Protein AF-A0A537D0P4-F1 (afdb_monomer)

Sequence (74 aa):
MTGEATMNEVLLAERALYRAMIAKDFAALQRILAPDLVYAHSTAVAETKQEYLAGVAAGLYDYESIVSHDVRVR

Nearest PDB structures (foldseek):
  2r4i-assembly1_B  TM=9.105E-01  e=9.691E-03  Cytophaga hutchinsonii ATCC 33406
  3fsd-assembly1_A-2  TM=8.947E-01  e=1.547E-02  Rhodospirillum rubrum ATCC 11170
  3rob-assembly2_D  TM=8.928E-01  e=3.344E-01  Planctopirus limnophila DSM 3776
  7kd9-assembly3_H  TM=7.401E-01  e=6.100E-01  Blastobotrys adeninivorans
  7jmr-assembly1_A  TM=7.962E-01  e=2.171E+00  Madurella mycetomatis

Secondary structure (DSSP, 8-state):
--HHHHHHHHHHHHHHHHHHHHTT-HHHHHHHS-TT-EEE-TTS-EEEHHHHHHHHHTT----S-----S----

pLDDT: mean 93.91, std 7.21, range [54.44, 98.69]

Mean predicted aligned error: 3.52 Å

Radius of gyration: 13.69 Å; Cα contacts (8 Å, |Δi|>4): 49; chains: 1; bounding box: 26×27×41 Å

Structure (mmCIF, N/CA/C/O backbone):
data_AF-A0A537D0P4-F1
#
_entry.id   AF-A0A537D0P4-F1
#
loop_
_atom_site.group_PDB
_atom_site.id
_atom_site.type_symbol
_atom_site.label_atom_id
_atom_site.label_alt_id
_atom_site.label_comp_id
_atom_site.label_asym_id
_atom_site.label_entity_id
_atom_site.label_seq_id
_atom_site.pdbx_PDB_ins_code
_atom_site.Cartn_x
_atom_site.Cartn_y
_atom_site.Cartn_z
_atom_site.occupancy
_atom_site.B_iso_or_equiv
_atom_site.auth_seq_id
_atom_site.auth_comp_id
_atom_site.auth_asym_id
_atom_site.auth_atom_id
_atom_site.pdbx_PDB_model_num
ATOM 1 N N . MET A 1 1 ? -6.983 -10.843 27.409 1.00 54.44 1 MET A N 1
ATOM 2 C CA . MET A 1 1 ? -6.391 -11.663 26.326 1.00 54.44 1 MET A CA 1
ATOM 3 C C . MET A 1 1 ? -6.740 -11.163 24.915 1.00 54.44 1 MET A C 1
ATOM 5 O O . MET A 1 1 ? -6.464 -11.877 23.969 1.00 54.44 1 MET A O 1
ATOM 9 N N . THR A 1 2 ? -7.313 -9.965 24.728 1.00 64.00 2 THR A N 1
ATOM 10 C CA . THR A 1 2 ? -7.773 -9.494 23.401 1.00 64.00 2 THR A CA 1
ATOM 11 C C . THR A 1 2 ? -6.861 -8.440 22.760 1.00 64.00 2 THR A C 1
ATOM 13 O O . THR A 1 2 ? -6.631 -8.510 21.563 1.00 64.00 2 THR A O 1
ATOM 16 N N . GLY A 1 3 ? -6.275 -7.518 23.537 1.00 75.06 3 GLY A N 1
ATOM 17 C CA . GLY A 1 3 ? -5.446 -6.429 22.988 1.00 75.06 3 GLY A CA 1
ATOM 18 C C . GLY A 1 3 ? -4.155 -6.892 22.302 1.00 75.06 3 GLY A C 1
ATOM 19 O O . GLY A 1 3 ? -3.883 -6.497 21.177 1.00 75.06 3 GLY A O 1
ATOM 20 N N . GLU A 1 4 ? -3.395 -7.787 22.936 1.00 77.69 4 GLU A N 1
ATOM 21 C CA . GLU A 1 4 ? -2.117 -8.281 22.394 1.00 77.69 4 GLU A CA 1
ATOM 22 C C . GLU A 1 4 ? -2.291 -9.060 21.078 1.00 77.69 4 GLU A C 1
ATOM 24 O O . GLU A 1 4 ? -1.489 -8.919 20.155 1.00 77.69 4 GLU A O 1
ATOM 29 N N . ALA A 1 5 ? -3.384 -9.822 20.954 1.00 81.31 5 ALA A N 1
ATOM 30 C CA . ALA A 1 5 ? -3.726 -10.532 19.724 1.00 81.31 5 ALA A CA 1
ATOM 31 C C . ALA A 1 5 ? -4.035 -9.554 18.578 1.00 81.31 5 ALA A C 1
ATOM 33 O O . ALA A 1 5 ? -3.466 -9.689 17.497 1.00 81.31 5 ALA A O 1
ATOM 34 N N . THR A 1 6 ? -4.840 -8.517 18.834 1.00 89.88 6 THR A N 1
ATOM 35 C CA . THR A 1 6 ? -5.144 -7.475 17.840 1.00 89.88 6 THR A CA 1
ATOM 36 C C . THR A 1 6 ? -3.894 -6.699 17.419 1.00 89.88 6 THR A C 1
ATOM 38 O O . THR A 1 6 ? -3.698 -6.436 16.236 1.00 89.88 6 THR A O 1
ATOM 41 N N . MET A 1 7 ? -2.996 -6.376 18.354 1.00 92.75 7 MET A N 1
ATOM 42 C CA . MET A 1 7 ? -1.730 -5.708 18.025 1.00 92.75 7 MET A CA 1
ATOM 43 C C . MET A 1 7 ? -0.876 -6.559 17.077 1.00 92.75 7 MET A C 1
ATOM 45 O O . MET A 1 7 ? -0.285 -6.041 16.130 1.00 92.75 7 MET A O 1
ATOM 49 N N . ASN A 1 8 ? -0.837 -7.874 17.304 1.00 93.00 8 ASN A N 1
ATOM 50 C CA . ASN A 1 8 ? -0.118 -8.799 16.438 1.00 93.00 8 ASN A CA 1
ATOM 51 C C . ASN A 1 8 ? -0.765 -8.919 15.045 1.00 93.00 8 ASN A C 1
ATOM 53 O O . ASN A 1 8 ? -0.055 -8.954 14.043 1.00 93.00 8 ASN A O 1
ATOM 57 N N . GLU A 1 9 ? -2.097 -8.925 14.956 1.00 94.19 9 GLU A N 1
ATOM 58 C CA . GLU A 1 9 ? -2.822 -8.928 13.676 1.00 94.19 9 GLU A CA 1
ATOM 59 C C . GLU A 1 9 ? -2.477 -7.705 12.817 1.00 94.19 9 GLU A C 1
ATOM 61 O O . GLU A 1 9 ? -2.213 -7.853 11.623 1.00 94.19 9 GLU A O 1
ATOM 66 N N . VAL A 1 10 ? -2.385 -6.518 13.426 1.00 93.94 10 VAL A N 1
ATOM 67 C CA . VAL A 1 10 ? -1.974 -5.282 12.736 1.00 93.94 10 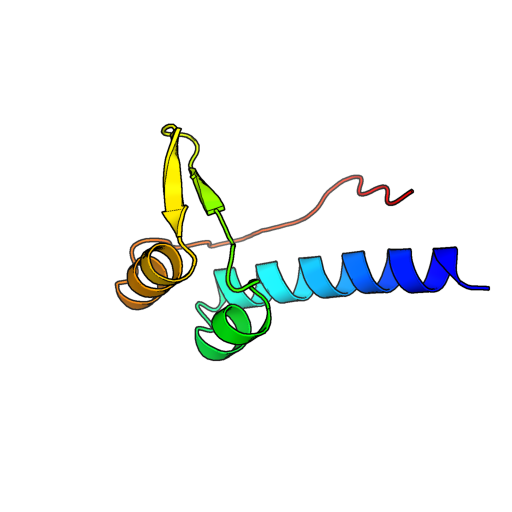VAL A CA 1
ATOM 68 C C . VAL A 1 10 ? -0.559 -5.414 12.166 1.00 93.94 10 VAL A C 1
ATOM 70 O O . VAL A 1 10 ? -0.331 -5.106 10.997 1.00 93.94 10 VAL A O 1
ATOM 73 N N . LEU A 1 11 ? 0.388 -5.935 12.954 1.00 95.06 11 LEU A N 1
ATOM 74 C CA . LEU A 1 11 ? 1.769 -6.152 12.501 1.00 95.06 11 LEU A CA 1
ATOM 75 C C . LEU A 1 11 ? 1.855 -7.166 11.355 1.00 95.06 11 LEU A C 1
ATOM 77 O O . LEU A 1 11 ? 2.657 -7.013 10.431 1.00 95.06 11 LEU A O 1
ATOM 81 N N . LEU A 1 12 ? 1.043 -8.222 11.401 1.00 95.00 12 LEU A N 1
ATOM 82 C CA . LEU A 1 12 ? 0.989 -9.222 10.338 1.00 95.00 12 LEU A CA 1
ATOM 83 C C . LEU A 1 12 ? 0.376 -8.649 9.056 1.00 95.00 12 LEU A C 1
ATOM 85 O O . LEU A 1 12 ? 0.898 -8.923 7.970 1.00 95.00 12 LEU A O 1
ATOM 89 N N . ALA A 1 13 ? -0.676 -7.836 9.178 1.00 95.88 13 ALA A N 1
ATOM 90 C CA . ALA A 1 13 ? -1.312 -7.152 8.057 1.00 95.88 13 ALA A CA 1
ATOM 91 C C . ALA A 1 13 ? -0.357 -6.157 7.379 1.00 95.88 13 ALA A C 1
ATOM 93 O O . ALA A 1 13 ? -0.225 -6.190 6.156 1.00 95.88 13 ALA A O 1
ATOM 94 N N . GLU A 1 14 ? 0.379 -5.352 8.152 1.00 96.88 14 GLU A N 1
ATOM 95 C CA . GLU A 1 14 ? 1.408 -4.441 7.628 1.00 96.88 14 GLU A CA 1
ATOM 96 C C . GLU A 1 14 ? 2.459 -5.208 6.811 1.00 96.88 14 GLU A C 1
ATOM 98 O O . GLU A 1 14 ? 2.722 -4.906 5.646 1.00 96.88 14 GLU A O 1
ATOM 103 N N . ARG A 1 15 ? 3.031 -6.268 7.393 1.00 97.06 15 ARG A N 1
ATOM 104 C CA . ARG A 1 15 ? 4.054 -7.073 6.711 1.00 97.06 15 ARG A CA 1
ATOM 105 C C . ARG A 1 15 ? 3.514 -7.732 5.442 1.00 97.06 15 ARG A C 1
ATOM 107 O O . ARG A 1 15 ? 4.264 -7.920 4.486 1.00 97.06 15 ARG A O 1
ATOM 114 N N . ALA A 1 16 ? 2.241 -8.130 5.433 1.00 97.94 16 ALA A N 1
ATOM 115 C CA . ALA A 1 16 ? 1.591 -8.671 4.243 1.00 97.94 16 ALA A CA 1
ATOM 116 C C . ALA A 1 16 ? 1.420 -7.604 3.155 1.00 97.94 16 ALA A C 1
ATOM 118 O O . ALA A 1 16 ? 1.715 -7.890 1.994 1.00 97.94 16 ALA A O 1
ATOM 119 N N . LEU A 1 17 ? 1.020 -6.385 3.530 1.00 98.06 17 LEU A N 1
ATOM 120 C CA . LEU A 1 17 ? 0.917 -5.248 2.618 1.00 98.06 17 LEU A CA 1
ATOM 121 C C . LEU A 1 17 ? 2.266 -4.954 1.951 1.00 98.06 17 LEU A C 1
ATOM 123 O O . LEU A 1 17 ? 2.339 -4.924 0.726 1.00 98.06 17 LEU A O 1
ATOM 127 N N . TYR A 1 18 ? 3.344 -4.821 2.727 1.00 97.94 18 TYR A N 1
ATOM 128 C CA . TYR A 1 18 ? 4.667 -4.499 2.178 1.00 97.94 18 TYR A CA 1
ATOM 129 C C . TYR A 1 18 ? 5.201 -5.579 1.242 1.00 97.94 18 TYR A C 1
ATOM 131 O O . TYR A 1 18 ? 5.685 -5.262 0.156 1.00 97.94 18 TYR A O 1
ATOM 139 N N . ARG A 1 19 ? 5.050 -6.862 1.602 1.00 97.94 19 ARG A N 1
ATOM 140 C CA . ARG A 1 19 ? 5.413 -7.962 0.695 1.00 97.94 19 ARG A CA 1
ATOM 141 C C . ARG A 1 19 ? 4.635 -7.894 -0.616 1.00 97.94 19 ARG A C 1
ATOM 143 O O . ARG A 1 19 ? 5.225 -8.100 -1.670 1.00 97.94 19 ARG A O 1
ATOM 150 N N . ALA A 1 20 ? 3.338 -7.595 -0.555 1.00 98.00 20 ALA A N 1
ATOM 151 C CA . ALA A 1 20 ? 2.503 -7.494 -1.745 1.00 98.00 20 ALA A CA 1
ATOM 152 C C . ALA A 1 20 ? 2.875 -6.283 -2.620 1.00 98.00 20 ALA A C 1
ATOM 154 O O . ALA A 1 20 ? 2.881 -6.406 -3.841 1.00 98.00 20 ALA A O 1
ATOM 155 N N . MET A 1 21 ? 3.239 -5.145 -2.017 1.00 97.38 21 MET A N 1
ATOM 156 C CA . MET A 1 21 ? 3.706 -3.954 -2.741 1.00 97.38 21 MET A CA 1
ATOM 157 C C . MET A 1 21 ? 5.025 -4.210 -3.479 1.00 97.38 21 MET A C 1
ATOM 159 O O . MET A 1 21 ? 5.112 -3.925 -4.670 1.00 97.38 21 MET A O 1
ATOM 163 N N . ILE A 1 22 ? 6.018 -4.796 -2.802 1.00 97.38 22 ILE A N 1
ATOM 164 C CA . ILE A 1 22 ? 7.330 -5.121 -3.393 1.00 97.38 22 ILE A CA 1
ATOM 165 C C . ILE A 1 22 ? 7.177 -6.158 -4.514 1.00 97.38 22 ILE A C 1
ATOM 167 O O . ILE A 1 22 ? 7.726 -6.003 -5.600 1.00 97.38 22 ILE A O 1
ATOM 171 N N . ALA A 1 23 ? 6.382 -7.206 -4.280 1.00 96.25 23 ALA A N 1
ATOM 172 C CA . ALA A 1 23 ? 6.151 -8.266 -5.261 1.00 96.25 23 ALA A CA 1
ATOM 173 C C . ALA A 1 23 ? 5.181 -7.873 -6.391 1.00 96.25 23 ALA A C 1
ATOM 175 O O . ALA A 1 23 ? 4.961 -8.675 -7.298 1.00 96.25 23 ALA A O 1
ATOM 176 N N . LYS A 1 24 ? 4.560 -6.685 -6.321 1.00 95.12 24 LYS A N 1
ATOM 177 C CA . LYS A 1 24 ? 3.452 -6.261 -7.196 1.00 95.12 24 LYS A CA 1
ATOM 178 C C . LYS A 1 24 ? 2.322 -7.309 -7.247 1.00 95.12 24 LYS A C 1
ATOM 180 O O . LYS A 1 24 ? 1.700 -7.527 -8.287 1.00 95.12 24 LYS A O 1
ATOM 185 N N . ASP A 1 25 ? 2.042 -7.964 -6.114 1.00 96.00 25 ASP A N 1
ATOM 186 C CA . ASP A 1 25 ? 0.998 -8.990 -5.983 1.00 96.00 25 ASP A CA 1
ATOM 187 C C . ASP A 1 25 ? -0.387 -8.334 -5.952 1.00 96.00 25 ASP A C 1
ATOM 189 O O . ASP A 1 25 ? -0.966 -8.045 -4.899 1.00 96.00 25 ASP A O 1
ATOM 193 N N . PHE A 1 26 ? -0.923 -8.094 -7.146 1.00 92.75 26 PHE A N 1
ATOM 194 C CA . PHE A 1 26 ? -2.215 -7.450 -7.351 1.00 92.75 26 PHE A CA 1
ATOM 195 C C . PHE A 1 26 ? -3.358 -8.159 -6.615 1.00 92.75 26 PHE A C 1
ATOM 197 O O . PHE A 1 26 ? -4.209 -7.509 -6.006 1.00 92.75 26 PHE A O 1
ATOM 204 N N . ALA A 1 27 ? -3.377 -9.493 -6.629 1.00 94.56 27 ALA A N 1
ATOM 205 C CA . ALA A 1 27 ? -4.446 -10.264 -6.005 1.00 94.56 27 ALA A CA 1
ATOM 206 C C . ALA A 1 27 ? -4.408 -10.137 -4.475 1.00 94.56 27 ALA A C 1
ATOM 208 O O . ALA A 1 27 ? -5.460 -10.042 -3.835 1.00 94.56 27 ALA A O 1
ATOM 209 N N . ALA A 1 28 ? -3.214 -10.120 -3.876 1.00 97.19 28 ALA A N 1
ATOM 210 C CA . ALA A 1 28 ? -3.061 -9.845 -2.453 1.00 97.19 28 ALA A CA 1
ATOM 211 C C . ALA A 1 28 ? -3.459 -8.405 -2.109 1.00 97.19 28 ALA A C 1
ATOM 213 O O . ALA A 1 28 ? -4.263 -8.214 -1.197 1.00 97.19 28 ALA A O 1
ATOM 214 N N . LEU A 1 29 ? -2.984 -7.409 -2.864 1.00 97.81 29 LEU A N 1
ATOM 215 C CA . LEU A 1 29 ? -3.344 -6.003 -2.650 1.00 97.81 29 LEU A CA 1
ATOM 216 C C . LEU A 1 29 ? -4.861 -5.787 -2.747 1.00 97.81 29 LEU A C 1
ATOM 218 O O . LEU A 1 29 ? -5.453 -5.123 -1.899 1.00 97.81 29 LEU A O 1
ATOM 222 N N . GLN A 1 30 ? -5.531 -6.420 -3.712 1.00 96.44 30 GLN A N 1
ATOM 223 C CA . GLN A 1 30 ? -6.982 -6.328 -3.847 1.00 96.44 30 GLN A CA 1
ATOM 224 C C . GLN A 1 30 ? -7.734 -6.884 -2.625 1.00 96.44 30 GLN A C 1
ATOM 226 O O . GLN A 1 30 ? -8.802 -6.363 -2.297 1.00 96.44 30 GLN A O 1
ATOM 231 N N . ARG A 1 31 ? -7.199 -7.903 -1.939 1.00 97.19 31 ARG A N 1
ATOM 232 C CA . ARG A 1 31 ? -7.792 -8.457 -0.708 1.00 97.19 31 ARG A CA 1
ATOM 233 C C . ARG A 1 31 ? -7.468 -7.635 0.538 1.00 97.19 31 ARG A C 1
ATOM 235 O O . ARG A 1 31 ? -8.329 -7.502 1.397 1.00 97.19 31 ARG A O 1
ATOM 242 N N . ILE A 1 32 ? -6.241 -7.125 0.642 1.00 97.50 32 ILE A N 1
ATOM 243 C CA . ILE A 1 32 ? -5.745 -6.421 1.834 1.00 97.50 32 ILE A CA 1
ATOM 244 C C . ILE A 1 32 ? -6.351 -5.017 1.939 1.00 97.50 32 ILE A C 1
ATOM 246 O O . ILE A 1 32 ? -6.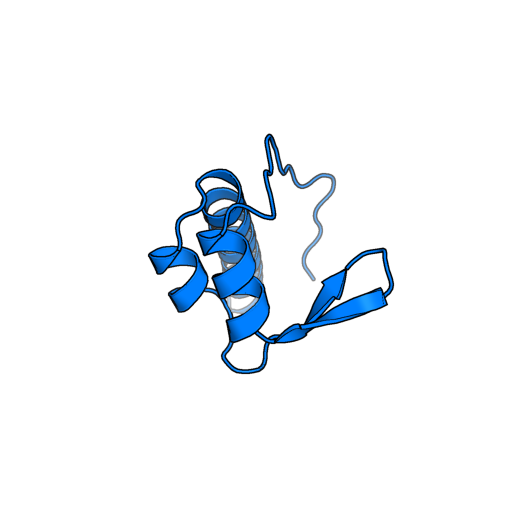718 -4.584 3.027 1.00 97.50 32 ILE A O 1
ATOM 250 N N . LEU A 1 33 ? -6.449 -4.297 0.819 1.00 97.94 33 LEU A N 1
ATOM 251 C CA . LEU A 1 33 ? -6.867 -2.897 0.820 1.00 97.94 33 LEU A CA 1
ATOM 252 C C . LEU A 1 33 ? -8.383 -2.768 1.016 1.00 97.94 33 LEU A C 1
ATOM 254 O O . LEU A 1 33 ? -9.164 -3.416 0.313 1.00 97.94 33 LEU A O 1
ATOM 258 N N . ALA A 1 34 ? -8.809 -1.891 1.923 1.00 98.19 34 ALA A N 1
ATOM 259 C CA . ALA A 1 34 ? -10.224 -1.614 2.153 1.00 98.19 34 ALA A CA 1
ATOM 260 C C . ALA A 1 34 ? -10.883 -0.954 0.919 1.00 98.19 34 ALA A C 1
ATOM 262 O O . ALA A 1 34 ? -10.202 -0.243 0.174 1.00 98.19 34 ALA A O 1
ATOM 263 N N . PRO A 1 35 ? -12.185 -1.184 0.654 1.00 98.00 35 PRO A N 1
ATOM 264 C CA . PRO A 1 35 ? -12.878 -0.592 -0.496 1.00 98.00 35 PRO A CA 1
ATOM 265 C C . PRO A 1 35 ? -12.834 0.943 -0.542 1.00 98.00 35 PRO A C 1
ATOM 267 O O . PRO A 1 35 ? -12.871 1.512 -1.628 1.00 98.00 35 PRO A O 1
ATOM 270 N N . ASP A 1 36 ? -12.738 1.584 0.619 1.00 98.12 36 ASP A N 1
ATOM 271 C CA . ASP A 1 36 ? -12.735 3.030 0.846 1.00 98.12 36 ASP A CA 1
ATOM 272 C C . ASP A 1 36 ? -11.326 3.618 1.053 1.00 98.12 36 ASP A C 1
ATOM 274 O O . ASP A 1 36 ? -11.190 4.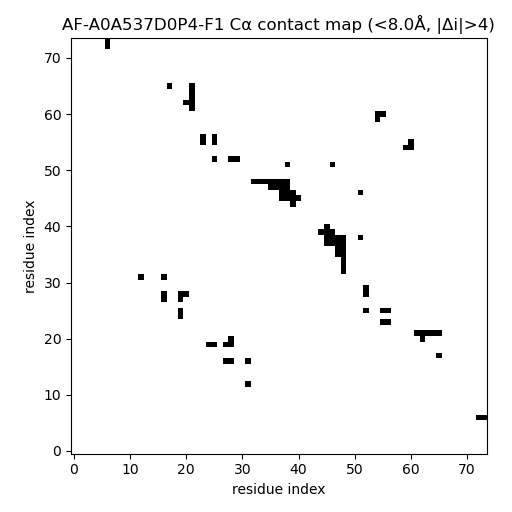747 1.523 1.00 98.12 36 ASP A O 1
ATOM 278 N N . LEU A 1 37 ? -10.269 2.877 0.689 1.00 98.25 37 LEU A N 1
ATOM 279 C CA . LEU A 1 37 ? -8.894 3.376 0.751 1.00 98.25 37 LEU A CA 1
ATOM 280 C C . LEU A 1 37 ? -8.747 4.701 -0.007 1.00 98.25 37 LEU A C 1
ATOM 282 O O . LEU A 1 37 ? -9.080 4.790 -1.193 1.00 98.25 37 LEU A O 1
ATOM 286 N N . VAL A 1 38 ? -8.113 5.660 0.667 1.00 98.06 38 VAL A N 1
ATOM 287 C CA . VAL A 1 38 ? -7.517 6.854 0.071 1.00 98.06 38 VAL A CA 1
ATOM 288 C C . VAL A 1 38 ? -6.005 6.775 0.267 1.00 98.06 38 VAL A C 1
ATOM 290 O O . VAL A 1 38 ? -5.511 6.878 1.390 1.00 98.06 38 VAL A O 1
ATOM 293 N N . TYR A 1 39 ? -5.267 6.562 -0.820 1.00 96.56 39 TYR A N 1
ATOM 294 C CA . TYR A 1 39 ? -3.811 6.521 -0.824 1.00 96.56 39 TYR A CA 1
ATOM 295 C C . TYR A 1 39 ? -3.268 7.914 -1.146 1.00 96.56 39 TYR A C 1
ATOM 297 O O . TYR A 1 39 ? -3.392 8.391 -2.272 1.00 96.56 39 TYR A O 1
ATOM 305 N N . ALA A 1 40 ? -2.696 8.585 -0.148 1.00 97.19 40 ALA A N 1
ATOM 306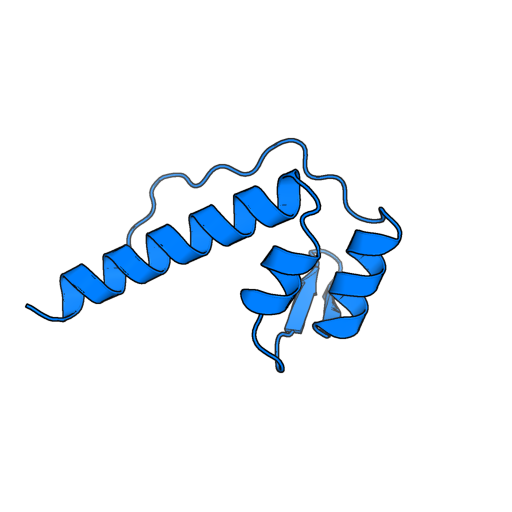 C CA . ALA A 1 40 ? -2.110 9.911 -0.312 1.00 97.19 40 ALA A CA 1
ATOM 307 C C . ALA A 1 40 ? -0.603 9.809 -0.580 1.00 97.19 40 ALA A C 1
ATOM 309 O O . ALA A 1 40 ? 0.157 9.294 0.241 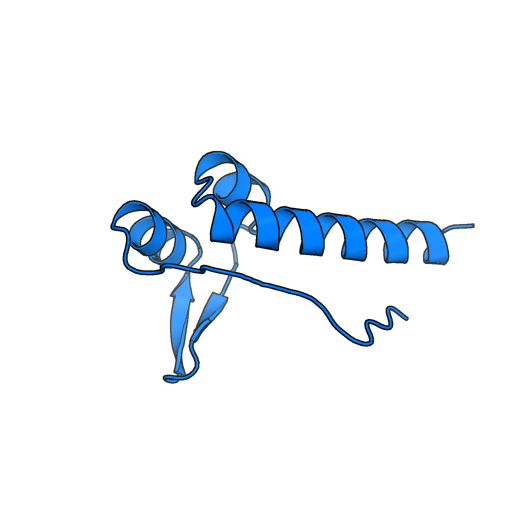1.00 97.19 40 ALA A O 1
ATOM 310 N N . HIS A 1 41 ? -0.172 10.338 -1.721 1.00 94.75 41 HIS A N 1
ATOM 311 C CA . HIS A 1 41 ? 1.233 10.427 -2.109 1.00 94.75 41 HIS A CA 1
ATOM 312 C C . HIS A 1 41 ? 1.917 11.637 -1.464 1.00 94.75 41 HIS A C 1
ATOM 314 O O . HIS A 1 41 ? 1.272 12.606 -1.060 1.00 94.75 41 HIS A O 1
ATOM 320 N N . SER A 1 42 ? 3.253 11.643 -1.440 1.00 93.69 42 SER A N 1
ATOM 321 C CA . SER A 1 42 ? 4.053 12.788 -0.965 1.00 93.69 42 SER A CA 1
ATOM 322 C C . SER A 1 42 ? 3.848 14.068 -1.790 1.00 93.69 42 SER A C 1
ATOM 324 O O . SER A 1 42 ? 4.159 15.163 -1.330 1.00 93.69 42 SER A O 1
ATOM 326 N N . THR A 1 43 ? 3.287 13.937 -2.992 1.00 94.62 43 THR A N 1
ATOM 327 C CA . THR A 1 43 ? 2.880 15.029 -3.887 1.00 94.62 43 THR A CA 1
ATOM 328 C C . THR A 1 43 ? 1.498 15.603 -3.562 1.00 94.62 43 THR A C 1
ATOM 330 O O . THR A 1 43 ? 1.019 16.465 -4.293 1.00 94.62 43 THR A O 1
ATOM 333 N N . ALA A 1 44 ? 0.846 15.120 -2.498 1.00 95.69 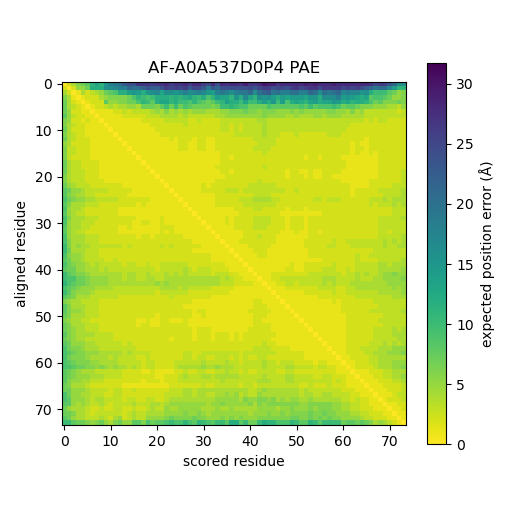44 ALA A N 1
ATOM 334 C CA . ALA A 1 44 ? -0.540 15.413 -2.126 1.00 95.69 44 ALA A CA 1
ATOM 335 C C . ALA A 1 44 ? -1.607 14.922 -3.125 1.00 95.69 44 ALA A C 1
ATOM 337 O O . ALA A 1 44 ? -2.794 15.184 -2.929 1.00 95.69 44 ALA A O 1
ATOM 338 N N . VAL A 1 45 ? -1.218 14.170 -4.161 1.00 96.56 45 VAL A N 1
ATOM 339 C CA . VAL A 1 45 ? -2.170 13.415 -4.985 1.00 96.56 45 VAL A CA 1
ATOM 340 C C . VAL A 1 45 ? -2.792 12.324 -4.117 1.00 96.56 45 VAL A C 1
ATOM 342 O O . VAL A 1 45 ? -2.075 11.581 -3.448 1.00 96.56 45 VAL A O 1
ATOM 345 N N . ALA A 1 46 ? -4.118 12.242 -4.127 1.00 97.94 46 ALA A N 1
ATOM 346 C CA . ALA A 1 46 ? -4.873 11.199 -3.455 1.00 97.94 46 ALA A CA 1
ATOM 347 C C . ALA A 1 46 ? -5.505 10.280 -4.502 1.00 97.94 46 ALA A C 1
ATOM 349 O O . ALA A 1 46 ? -6.137 10.760 -5.439 1.00 97.94 46 ALA A O 1
ATOM 350 N N . GLU A 1 47 ? -5.342 8.976 -4.319 1.00 98.38 47 GLU A N 1
ATOM 351 C CA . GLU A 1 47 ? -5.909 7.941 -5.179 1.00 98.38 47 GLU A CA 1
ATOM 352 C C . GLU A 1 47 ? -6.891 7.077 -4.391 1.00 98.38 47 GLU A C 1
ATOM 354 O O . GLU A 1 47 ? -6.667 6.730 -3.230 1.00 98.38 47 GLU A O 1
ATOM 359 N N . THR A 1 48 ? -7.972 6.678 -5.042 1.00 98.69 48 THR A N 1
ATOM 360 C CA . THR A 1 48 ? -8.834 5.591 -4.579 1.00 98.69 48 THR A CA 1
ATOM 361 C C . THR A 1 48 ? -8.108 4.245 -4.672 1.00 98.69 48 THR A C 1
ATOM 363 O O . THR A 1 48 ? -7.127 4.088 -5.405 1.00 98.69 48 THR A O 1
ATOM 366 N N . LYS A 1 49 ? -8.644 3.205 -4.015 1.00 98.00 49 LYS A N 1
ATOM 367 C CA . LYS A 1 49 ? -8.171 1.817 -4.196 1.00 98.00 49 LYS A CA 1
ATOM 368 C C . LYS A 1 49 ? -8.038 1.415 -5.669 1.00 98.00 49 LYS A C 1
ATOM 370 O O . LYS A 1 49 ? -7.087 0.726 -6.026 1.00 98.00 49 LYS A O 1
ATOM 375 N N . GLN A 1 50 ? -9.015 1.775 -6.502 1.00 98.00 50 GLN A N 1
ATOM 376 C CA . GLN A 1 50 ? -9.047 1.371 -7.910 1.00 98.00 50 GLN A CA 1
ATOM 377 C C . GLN A 1 50 ? -7.935 2.051 -8.711 1.00 98.00 50 GLN A C 1
ATOM 379 O O . GLN A 1 50 ? -7.261 1.380 -9.489 1.00 98.00 50 GLN A O 1
ATOM 384 N N . GLU A 1 51 ? -7.712 3.345 -8.478 1.00 98.06 51 GLU A N 1
ATOM 385 C CA . GLU A 1 51 ? -6.649 4.118 -9.130 1.00 98.06 51 GLU A CA 1
ATOM 386 C C . GLU A 1 51 ? -5.265 3.620 -8.713 1.00 98.06 51 GLU A C 1
ATOM 388 O O . GLU A 1 51 ? -4.449 3.310 -9.580 1.00 98.06 51 GLU A O 1
ATOM 393 N N . TYR A 1 52 ? -5.042 3.417 -7.411 1.00 97.62 52 TYR A N 1
ATOM 394 C CA . TYR A 1 52 ? -3.785 2.863 -6.909 1.00 97.62 52 TYR A CA 1
ATOM 395 C C . TYR A 1 52 ? -3.490 1.483 -7.521 1.00 97.62 52 TYR A C 1
ATOM 397 O O . TYR A 1 52 ? -2.402 1.234 -8.039 1.00 97.62 52 TYR A O 1
ATOM 405 N N . LEU A 1 53 ? -4.475 0.575 -7.529 1.00 96.88 53 LEU A N 1
ATOM 406 C CA . LEU A 1 53 ? -4.320 -0.759 -8.119 1.00 96.88 53 LEU A CA 1
ATOM 407 C C . LEU A 1 53 ? -4.068 -0.713 -9.634 1.00 96.88 53 LEU A C 1
ATOM 409 O O . LEU A 1 53 ? -3.279 -1.514 -10.140 1.00 96.88 53 LEU A O 1
ATOM 413 N N . ALA A 1 54 ? -4.699 0.217 -10.356 1.00 96.44 54 ALA A N 1
ATOM 414 C CA . ALA A 1 54 ? -4.418 0.438 -11.771 1.00 96.44 54 ALA A CA 1
ATOM 415 C C . ALA A 1 54 ? -2.974 0.921 -11.984 1.00 96.44 54 ALA A C 1
ATOM 417 O O . ALA A 1 54 ? -2.297 0.426 -12.885 1.00 96.44 54 ALA A O 1
ATOM 418 N N . GLY A 1 55 ? -2.474 1.811 -11.120 1.00 95.38 55 GLY A N 1
ATOM 419 C CA . GLY A 1 55 ? -1.082 2.259 -11.129 1.00 95.38 55 GLY A CA 1
ATOM 420 C C . GLY A 1 55 ? -0.085 1.127 -10.868 1.00 95.38 55 GLY A C 1
ATOM 421 O O . GLY A 1 55 ? 0.900 0.996 -11.595 1.00 95.38 55 GLY A O 1
ATOM 422 N N . VAL A 1 56 ? -0.377 0.240 -9.909 1.00 94.81 56 VAL A N 1
ATOM 423 C CA . VAL A 1 56 ? 0.425 -0.973 -9.659 1.00 94.81 56 VAL A CA 1
ATOM 424 C C . VAL A 1 56 ? 0.455 -1.873 -10.898 1.00 94.81 56 VAL A C 1
ATOM 426 O O . VAL A 1 56 ? 1.530 -2.302 -11.314 1.00 94.81 56 VAL A O 1
ATOM 429 N N . ALA A 1 57 ? -0.700 -2.134 -11.520 1.00 92.50 57 ALA A N 1
ATOM 430 C CA . ALA A 1 57 ? -0.797 -2.980 -12.714 1.00 92.50 57 ALA A CA 1
ATOM 431 C C . ALA A 1 57 ? -0.084 -2.376 -13.938 1.00 92.50 57 ALA A C 1
ATOM 433 O O . ALA A 1 57 ? 0.481 -3.109 -14.748 1.00 92.50 57 ALA A O 1
ATOM 434 N N . ALA A 1 58 ? -0.073 -1.046 -14.052 1.00 94.62 58 ALA A N 1
ATOM 435 C CA . ALA A 1 58 ? 0.680 -0.307 -15.063 1.00 94.62 58 ALA A CA 1
ATOM 436 C C . ALA A 1 58 ? 2.186 -0.194 -14.748 1.00 94.62 58 ALA A C 1
ATOM 438 O O . ALA A 1 58 ? 2.939 0.333 -15.566 1.00 94.62 58 ALA A O 1
ATOM 439 N N . GLY A 1 59 ? 2.637 -0.675 -13.584 1.00 92.75 59 GLY A N 1
ATOM 440 C CA . GLY A 1 59 ? 4.035 -0.613 -13.163 1.00 92.75 59 GLY A CA 1
ATOM 441 C C . GLY A 1 59 ? 4.511 0.787 -12.765 1.00 92.75 59 GLY A C 1
ATOM 442 O O . GLY A 1 59 ? 5.711 1.040 -12.813 1.00 92.75 59 GLY A O 1
ATOM 443 N N . LEU A 1 60 ? 3.602 1.692 -12.377 1.00 93.88 60 LEU A N 1
ATOM 444 C CA . LEU A 1 60 ? 3.937 3.073 -11.998 1.00 93.88 60 LEU A CA 1
ATOM 445 C C . LEU A 1 60 ? 4.752 3.170 -10.703 1.00 93.88 60 LEU A C 1
ATOM 447 O O . LEU A 1 60 ? 5.466 4.151 -10.500 1.00 93.88 60 LEU A O 1
ATOM 451 N N . TYR A 1 61 ? 4.646 2.166 -9.833 1.00 92.00 61 TYR A N 1
ATOM 452 C CA . TYR A 1 61 ? 5.372 2.103 -8.569 1.00 92.00 61 TYR A CA 1
ATOM 453 C C . TYR A 1 61 ? 6.305 0.893 -8.572 1.00 92.00 61 TYR A C 1
ATOM 455 O O . TYR A 1 61 ? 5.887 -0.231 -8.867 1.00 92.00 61 TYR A O 1
ATOM 463 N N . ASP A 1 62 ? 7.567 1.125 -8.221 1.00 93.12 62 ASP A N 1
ATOM 464 C CA . ASP A 1 62 ? 8.589 0.088 -8.135 1.00 93.12 62 ASP A CA 1
ATOM 465 C C . ASP A 1 62 ? 9.302 0.182 -6.786 1.00 93.12 62 ASP A C 1
ATOM 467 O O . ASP A 1 62 ? 10.216 0.981 -6.588 1.00 93.12 62 ASP A O 1
ATOM 471 N N . TYR A 1 63 ? 8.807 -0.590 -5.819 1.00 94.81 63 TYR A N 1
ATOM 472 C CA . TYR A 1 63 ? 9.371 -0.641 -4.477 1.00 94.81 63 TYR A CA 1
ATOM 473 C C . TYR A 1 63 ? 10.432 -1.736 -4.406 1.00 94.81 63 TYR A C 1
ATOM 475 O O . TYR A 1 63 ? 10.097 -2.917 -4.390 1.00 94.81 63 TYR A O 1
ATOM 483 N N . GLU A 1 64 ? 11.702 -1.347 -4.304 1.00 96.00 64 GLU A N 1
ATOM 484 C CA . GLU A 1 64 ? 12.801 -2.300 -4.099 1.00 96.00 64 GLU A CA 1
ATOM 485 C C . GLU A 1 64 ? 12.764 -2.908 -2.687 1.00 96.00 64 GLU A C 1
ATOM 487 O O . GLU A 1 64 ? 12.945 -4.111 -2.506 1.0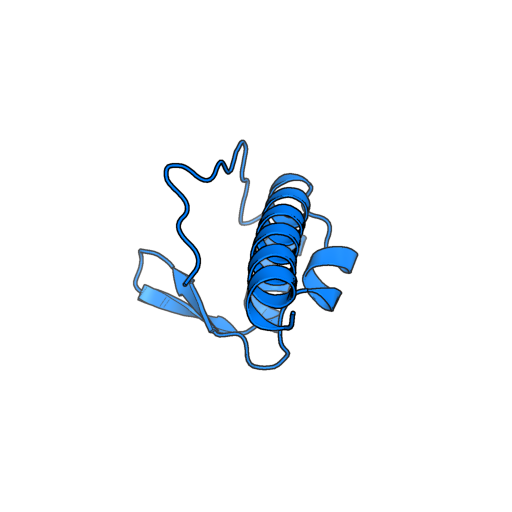0 96.00 64 GLU A O 1
ATOM 492 N N . SER A 1 65 ? 12.512 -2.079 -1.671 1.00 96.56 65 SER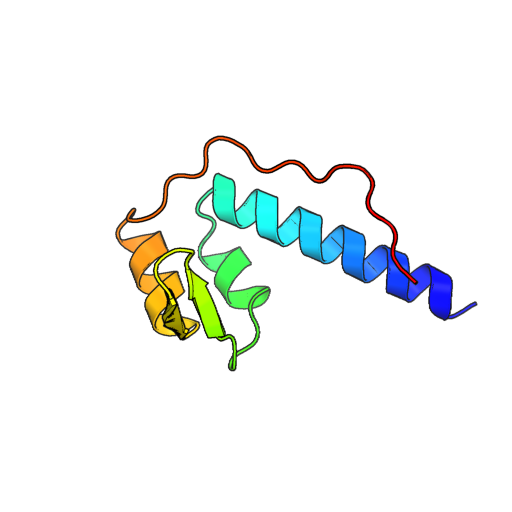 A N 1
ATOM 493 C CA . SER A 1 65 ? 12.499 -2.502 -0.272 1.00 96.56 65 SER A CA 1
ATOM 494 C C . SER A 1 65 ? 11.603 -1.608 0.577 1.00 96.56 65 SER A C 1
ATOM 496 O O . SER A 1 65 ? 11.574 -0.389 0.410 1.00 96.56 65 SER A O 1
ATOM 498 N N . ILE A 1 66 ? 10.885 -2.229 1.512 1.00 96.81 66 ILE A N 1
ATOM 499 C CA . ILE A 1 66 ? 10.090 -1.562 2.543 1.00 96.81 66 ILE A CA 1
ATOM 500 C C . ILE A 1 66 ? 10.352 -2.302 3.858 1.00 96.81 66 ILE A C 1
ATOM 502 O O . ILE A 1 66 ? 10.078 -3.498 3.968 1.00 96.81 66 ILE A O 1
ATOM 506 N N . VAL A 1 67 ? 10.896 -1.596 4.850 1.00 94.75 67 VAL A N 1
ATOM 507 C CA . VAL A 1 67 ? 11.261 -2.150 6.163 1.00 94.75 67 VAL A CA 1
ATOM 508 C C . VAL A 1 67 ? 10.702 -1.242 7.255 1.00 94.75 67 VAL A C 1
ATOM 510 O O . VAL A 1 67 ? 10.912 -0.030 7.220 1.00 94.75 67 VAL A O 1
ATOM 513 N N . SER A 1 68 ? 9.987 -1.817 8.223 1.00 9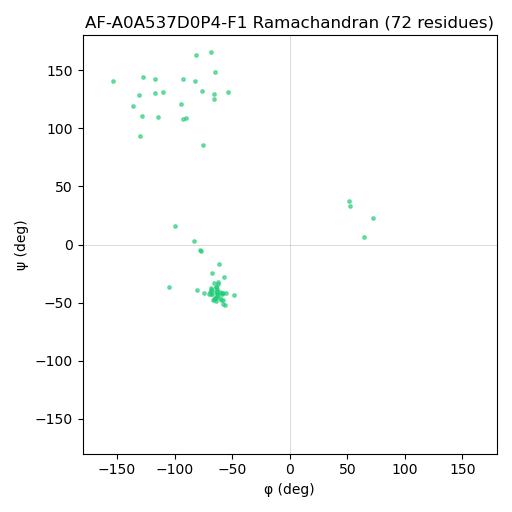4.31 68 SER A N 1
ATOM 514 C CA . SER A 1 68 ? 9.543 -1.089 9.416 1.00 94.31 68 SER A CA 1
ATOM 515 C C . SER A 1 68 ? 10.667 -1.033 10.453 1.00 94.31 68 SER A C 1
ATOM 517 O O . SER A 1 68 ? 11.340 -2.034 10.704 1.00 94.31 68 SER A O 1
ATOM 519 N N . HIS A 1 69 ? 10.812 0.107 11.124 1.00 94.69 69 HIS A N 1
ATOM 520 C CA . HIS A 1 69 ? 11.789 0.322 12.195 1.00 94.69 69 HIS A CA 1
ATOM 521 C C . HIS A 1 69 ? 11.057 0.868 13.429 1.00 94.69 69 HIS A C 1
ATOM 523 O O . HIS A 1 69 ? 10.093 1.618 13.280 1.00 94.69 69 HIS A O 1
ATOM 529 N N . ASP A 1 70 ? 11.481 0.477 14.635 1.00 94.31 70 ASP A N 1
ATOM 530 C CA . ASP A 1 70 ? 10.968 1.001 15.916 1.00 94.31 70 ASP A CA 1
ATOM 531 C C . ASP A 1 70 ? 9.431 0.958 16.100 1.00 94.31 70 ASP A C 1
ATOM 533 O O . ASP A 1 70 ? 8.833 1.811 16.769 1.00 94.31 70 ASP A O 1
ATOM 537 N N . VAL A 1 71 ? 8.773 -0.058 15.526 1.00 92.12 71 VAL A N 1
ATOM 538 C CA . VAL A 1 71 ? 7.306 -0.189 15.528 1.00 92.12 71 VAL A CA 1
ATOM 539 C C . VAL A 1 71 ? 6.766 -0.416 16.940 1.00 92.12 71 VAL A C 1
ATOM 541 O O . VAL A 1 71 ? 7.142 -1.365 17.630 1.00 92.12 71 VAL A O 1
ATOM 544 N N . ARG A 1 72 ? 5.824 0.436 17.358 1.00 91.31 72 ARG A N 1
ATOM 545 C CA . ARG A 1 72 ? 5.094 0.328 18.628 1.00 91.31 72 ARG A CA 1
ATOM 546 C C . ARG A 1 72 ? 3.594 0.396 18.364 1.00 91.31 72 ARG A C 1
ATOM 548 O O . ARG A 1 72 ? 3.083 1.458 18.031 1.00 91.31 72 ARG A O 1
ATOM 555 N N . VAL A 1 73 ? 2.903 -0.724 18.551 1.00 89.44 73 VAL A N 1
ATOM 556 C CA . VAL A 1 73 ? 1.432 -0.800 18.523 1.00 89.44 73 VAL A CA 1
ATOM 557 C C . VAL A 1 73 ? 0.917 -0.622 19.958 1.00 89.44 73 VAL A C 1
ATOM 559 O O . VAL A 1 73 ? 1.595 -1.050 20.897 1.00 89.44 73 VAL A O 1
ATOM 562 N N . ARG A 1 74 ? -0.209 0.069 20.156 1.00 85.81 74 ARG A N 1
ATOM 563 C CA . ARG A 1 74 ? -0.788 0.412 21.467 1.00 85.81 74 ARG A CA 1
ATOM 564 C C . ARG A 1 74 ? -2.294 0.217 21.448 1.00 85.81 74 ARG A C 1
ATOM 566 O O . ARG A 1 74 ? -2.878 0.477 20.376 1.00 85.81 74 ARG A O 1
#

Foldseek 3Di:
DPQVVVLVVVVVLVVQCFVCLQVLVLVSLVVSDDQADWDADPVRDTDGSVRVSVCSVVVVDHDNDDDDDPDDDD

Solvent-accessible surface area (backbone atoms only — not comparable to full-atom values): 4683 Å² total; per-residue (Å²): 135,60,66,70,57,53,48,50,52,52,56,53,50,52,55,50,50,47,52,23,57,49,68,63,34,59,73,56,46,65,69,71,52,55,90,82,39,70,51,70,45,98,86,70,52,70,30,44,46,68,54,48,51,49,35,52,76,72,57,74,63,83,48,90,77,82,81,91,72,92,84,79,80,132